Protein AF-A0A7S3K004-F1 (afdb_monomer)

Structure (mmCIF, N/CA/C/O backbone):
data_AF-A0A7S3K004-F1
#
_entry.id   AF-A0A7S3K004-F1
#
loop_
_atom_site.group_PDB
_atom_site.id
_atom_site.type_symbol
_atom_site.label_atom_id
_atom_site.label_alt_id
_atom_site.label_comp_id
_atom_site.label_asym_id
_atom_site.label_entity_id
_atom_site.label_seq_id
_atom_site.pdbx_PDB_ins_code
_atom_site.Cartn_x
_atom_site.Cartn_y
_atom_site.Cartn_z
_atom_site.occupancy
_atom_site.B_iso_or_equiv
_atom_site.auth_seq_id
_atom_site.auth_comp_id
_atom_site.auth_asym_id
_atom_site.auth_atom_id
_atom_site.pdbx_PDB_model_num
ATOM 1 N N . SER A 1 1 ? -16.897 0.726 14.594 1.00 61.03 1 SER A N 1
ATOM 2 C CA . SER A 1 1 ? -17.007 0.437 13.152 1.00 61.03 1 SER A CA 1
ATOM 3 C C . SER A 1 1 ? -17.503 -0.980 12.930 1.00 61.03 1 SER A C 1
ATOM 5 O O . SER A 1 1 ? -17.128 -1.843 13.716 1.00 61.03 1 SER A O 1
ATOM 7 N N . GLY A 1 2 ? -18.333 -1.208 11.903 1.00 83.69 2 GLY A N 1
ATOM 8 C CA . GLY A 1 2 ? -18.848 -2.532 11.513 1.00 83.69 2 GLY A CA 1
ATOM 9 C C . GLY A 1 2 ? -18.640 -2.899 10.036 1.00 83.69 2 GLY A C 1
ATOM 10 O O . GLY A 1 2 ? -18.896 -4.041 9.664 1.00 83.69 2 GLY A O 1
ATOM 11 N N . THR A 1 3 ? -18.162 -1.976 9.194 1.00 96.56 3 THR A N 1
ATOM 12 C CA . THR A 1 3 ? -17.940 -2.260 7.768 1.00 96.56 3 THR A CA 1
ATOM 13 C C . THR A 1 3 ? -16.646 -3.041 7.592 1.00 96.56 3 THR A C 1
ATOM 15 O O . THR A 1 3 ? -15.593 -2.645 8.091 1.00 96.56 3 THR A O 1
ATOM 18 N N . THR A 1 4 ? -16.729 -4.166 6.887 1.00 97.25 4 THR A N 1
ATOM 19 C CA . THR A 1 4 ? -15.571 -4.980 6.514 1.00 97.25 4 THR A CA 1
ATOM 20 C C . THR A 1 4 ? -15.640 -5.298 5.031 1.00 97.25 4 THR A C 1
ATOM 22 O O . THR A 1 4 ? -16.635 -5.859 4.571 1.00 97.25 4 THR A O 1
ATOM 25 N N . VAL A 1 5 ? -14.567 -4.982 4.316 1.00 98.31 5 VAL A N 1
ATOM 26 C CA . VAL A 1 5 ? -14.324 -5.382 2.930 1.00 98.31 5 VAL A CA 1
ATOM 27 C C . VAL A 1 5 ? -13.329 -6.538 2.962 1.00 98.31 5 VAL A C 1
ATOM 29 O O . VAL A 1 5 ? -12.297 -6.464 3.631 1.00 98.31 5 VAL A O 1
ATOM 32 N N . ARG A 1 6 ? -13.671 -7.663 2.327 1.00 98.25 6 ARG A N 1
ATOM 33 C CA . ARG A 1 6 ? -12.857 -8.880 2.398 1.00 98.25 6 ARG A CA 1
ATOM 34 C C . ARG A 1 6 ? -12.975 -9.751 1.162 1.00 98.25 6 ARG A C 1
ATOM 36 O O . ARG A 1 6 ? -14.068 -9.854 0.614 1.00 98.25 6 ARG A O 1
ATOM 43 N N . TYR A 1 7 ? -11.888 -10.448 0.825 1.00 98.56 7 TYR A N 1
ATOM 44 C CA . TYR A 1 7 ? -11.787 -11.292 -0.372 1.00 98.56 7 TYR A CA 1
ATOM 45 C C . TYR A 1 7 ? -12.061 -10.506 -1.658 1.00 98.56 7 TYR A C 1
ATOM 47 O O . TYR A 1 7 ? -12.801 -10.957 -2.529 1.00 98.56 7 TYR A O 1
ATOM 55 N N . CYS A 1 8 ? -11.490 -9.306 -1.732 1.00 98.69 8 CYS A N 1
ATOM 56 C CA . CYS A 1 8 ? -11.600 -8.421 -2.881 1.00 98.69 8 CYS A CA 1
ATOM 57 C C . CYS A 1 8 ? -10.234 -8.308 -3.558 1.00 98.69 8 CYS A C 1
ATOM 59 O O . CYS A 1 8 ? -9.221 -8.168 -2.871 1.00 98.69 8 CYS A O 1
ATOM 61 N N . GLU A 1 9 ? -10.238 -8.356 -4.886 1.00 98.75 9 GLU A N 1
ATOM 62 C CA . GLU A 1 9 ? -9.076 -8.095 -5.729 1.00 98.75 9 GLU A CA 1
ATOM 63 C C . GLU A 1 9 ? -9.365 -6.876 -6.599 1.00 98.75 9 GLU A C 1
ATOM 65 O O . GLU A 1 9 ? -10.456 -6.779 -7.169 1.00 98.75 9 GLU A O 1
ATOM 70 N N . VAL A 1 10 ? -8.391 -5.979 -6.709 1.00 98.75 10 VAL A N 1
ATOM 71 C CA . VAL A 1 10 ? -8.385 -4.916 -7.716 1.00 98.75 10 VAL A CA 1
ATOM 72 C C . VAL A 1 10 ? -7.176 -5.135 -8.608 1.00 98.75 10 VAL A C 1
ATOM 74 O O . VAL A 1 10 ? -6.070 -5.361 -8.120 1.00 98.75 10 VAL A O 1
ATOM 77 N N . ALA A 1 11 ? -7.390 -5.156 -9.920 1.00 98.44 11 ALA A N 1
ATOM 78 C CA . ALA A 1 11 ? -6.321 -5.437 -10.860 1.00 98.44 11 ALA A CA 1
ATOM 79 C C . ALA A 1 11 ? -6.494 -4.673 -12.170 1.00 98.44 11 ALA A C 1
ATOM 81 O O . ALA A 1 11 ? -7.615 -4.562 -12.671 1.00 98.44 11 ALA A O 1
ATOM 82 N N . PHE A 1 12 ? -5.376 -4.222 -12.744 1.00 97.12 12 PHE A N 1
ATOM 83 C CA . PHE A 1 12 ? -5.307 -3.588 -14.067 1.00 97.12 12 PHE A CA 1
ATOM 84 C C . PHE A 1 12 ? -6.232 -2.370 -14.255 1.00 97.12 12 PHE A C 1
ATOM 86 O O . PHE A 1 12 ? -6.687 -2.115 -15.375 1.00 97.12 12 PHE A O 1
ATOM 93 N N . ASN A 1 13 ? -6.558 -1.635 -13.187 1.00 96.50 13 ASN A N 1
ATOM 94 C CA . ASN A 1 13 ? -7.168 -0.315 -13.334 1.00 96.50 13 ASN A CA 1
ATOM 95 C C . ASN A 1 13 ? -6.081 0.746 -13.568 1.00 96.50 13 ASN A C 1
ATOM 97 O O . ASN A 1 13 ? -4.889 0.456 -13.548 1.00 96.50 13 ASN A O 1
ATOM 101 N N . LEU A 1 14 ? -6.523 1.966 -13.855 1.00 95.25 14 LEU A N 1
ATOM 102 C CA . LEU A 1 14 ? -5.650 3.090 -14.197 1.00 95.25 14 LEU A CA 1
ATOM 103 C C . LEU A 1 14 ? -5.159 3.874 -12.973 1.00 95.25 14 LEU A C 1
ATOM 105 O O . LEU A 1 14 ? -4.301 4.729 -13.113 1.00 95.25 14 LEU A O 1
ATOM 109 N N . ASP A 1 15 ? -5.752 3.602 -11.825 1.00 94.81 15 ASP A N 1
ATOM 110 C CA . ASP A 1 15 ? -5.744 4.445 -10.635 1.00 94.81 15 ASP A CA 1
ATOM 111 C C . ASP A 1 15 ? -5.464 3.543 -9.428 1.00 94.81 15 ASP A C 1
ATOM 113 O O . ASP A 1 15 ? -5.068 2.383 -9.606 1.00 94.81 15 ASP A O 1
ATOM 117 N N . ASP A 1 16 ? -5.768 4.009 -8.230 1.00 97.50 16 ASP A N 1
ATOM 118 C CA . ASP A 1 16 ? -5.530 3.258 -7.010 1.00 97.50 16 ASP A CA 1
ATOM 119 C C . ASP A 1 16 ? -6.299 1.939 -6.896 1.00 97.50 16 ASP A C 1
ATOM 121 O O . ASP A 1 16 ? -7.403 1.750 -7.422 1.00 97.50 16 ASP A O 1
ATOM 125 N N . GLY A 1 17 ? -5.719 0.991 -6.158 1.00 98.31 17 GLY A N 1
ATOM 126 C CA . GLY A 1 17 ? -6.353 -0.286 -5.843 1.00 98.31 17 GLY A CA 1
ATOM 127 C C . GLY A 1 17 ? -7.442 -0.151 -4.779 1.00 98.31 17 GLY A C 1
ATOM 128 O O . GLY A 1 17 ? -8.620 -0.415 -5.030 1.00 98.31 17 GLY A O 1
ATOM 129 N N . PHE A 1 18 ? -7.044 0.220 -3.562 1.00 98.62 18 PHE A N 1
ATOM 130 C CA . PHE A 1 18 ? -7.954 0.514 -2.452 1.00 98.62 18 PHE A CA 1
ATOM 131 C C . PHE A 1 18 ? -7.621 1.872 -1.849 1.00 98.62 18 PHE A C 1
ATOM 133 O O . PHE A 1 18 ? -6.607 1.994 -1.175 1.00 98.62 18 PHE A O 1
ATOM 140 N N . GLU A 1 19 ? -8.528 2.825 -2.011 1.00 97.62 19 GLU A N 1
ATOM 141 C CA . GLU A 1 19 ? -8.353 4.210 -1.583 1.00 97.62 19 GLU A CA 1
ATOM 142 C C . GLU A 1 19 ? -9.395 4.561 -0.507 1.00 97.62 19 GLU A C 1
ATOM 144 O O . GLU A 1 19 ? -10.607 4.341 -0.672 1.00 97.62 19 GLU A O 1
ATOM 149 N N . MET A 1 20 ? -8.937 5.052 0.647 1.00 97.88 20 MET A N 1
ATOM 150 C CA . MET A 1 20 ? -9.803 5.399 1.775 1.00 97.88 20 MET A CA 1
ATOM 151 C C . MET A 1 20 ? -9.586 6.833 2.248 1.00 97.88 20 MET A C 1
ATOM 153 O O . MET A 1 20 ? -8.654 7.115 2.994 1.00 97.88 20 MET A O 1
ATOM 157 N N . PHE A 1 21 ? -10.572 7.685 1.978 1.00 97.00 21 PHE A N 1
ATOM 158 C CA . PHE A 1 21 ? -10.672 9.022 2.561 1.00 97.00 21 PHE A CA 1
ATOM 159 C C . PHE A 1 21 ? -11.446 8.998 3.882 1.00 97.00 21 PHE A C 1
ATOM 161 O O . PHE A 1 21 ? -12.683 9.029 3.921 1.00 97.00 21 PHE A O 1
ATOM 168 N N . GLY A 1 22 ? -10.720 8.937 4.993 1.00 96.06 22 GLY A N 1
ATOM 169 C CA . GLY A 1 22 ? -11.300 8.933 6.327 1.00 96.06 22 GLY A CA 1
ATOM 170 C C . GLY A 1 22 ? -12.059 7.649 6.680 1.00 96.06 22 GLY A C 1
ATOM 171 O O . GLY A 1 22 ? -12.051 6.628 5.993 1.00 96.06 22 GLY A O 1
ATOM 172 N N . GLY A 1 23 ? -12.751 7.682 7.817 1.00 95.81 23 GLY A N 1
ATOM 173 C CA . GLY A 1 23 ? -13.599 6.574 8.255 1.00 95.81 23 GLY A CA 1
ATOM 174 C C . GLY A 1 23 ? -12.839 5.428 8.930 1.00 95.81 23 GLY A C 1
ATOM 175 O O . GLY A 1 23 ? -11.741 5.585 9.449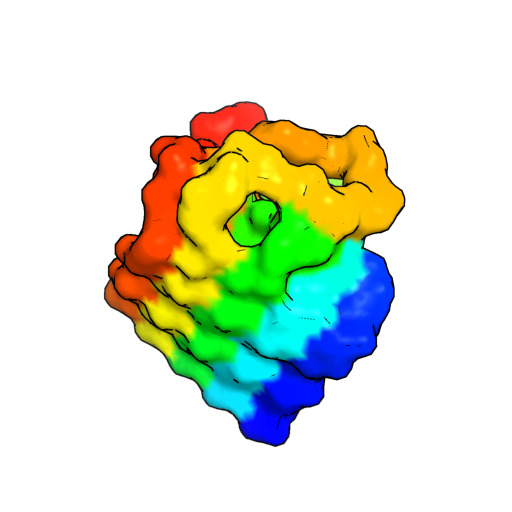 1.00 95.81 23 GLY A O 1
ATOM 176 N N . THR A 1 24 ? -13.498 4.273 9.047 1.00 97.00 24 THR A N 1
ATOM 177 C CA . THR A 1 24 ? -13.054 3.156 9.911 1.00 97.00 24 THR A CA 1
ATOM 178 C C . THR A 1 24 ? -13.323 1.785 9.281 1.00 97.00 24 THR A C 1
ATOM 180 O O . THR A 1 24 ? -13.519 0.796 9.996 1.00 97.00 24 THR A O 1
ATOM 183 N N . VAL A 1 25 ? -13.444 1.717 7.951 1.00 98.06 25 VAL A N 1
ATOM 184 C CA . VAL A 1 25 ? -13.634 0.437 7.253 1.00 98.06 25 VAL A CA 1
ATOM 185 C C . VAL A 1 25 ? -12.434 -0.472 7.520 1.00 98.06 25 VAL A C 1
ATOM 187 O O . VAL A 1 25 ? -11.314 0.004 7.626 1.00 98.06 25 VAL A O 1
ATOM 190 N N . ASN A 1 26 ? -12.669 -1.774 7.684 1.00 98.50 26 ASN A N 1
ATOM 191 C CA . ASN A 1 26 ? -11.581 -2.743 7.784 1.00 98.50 26 ASN A CA 1
ATOM 192 C C . ASN A 1 26 ? -11.447 -3.523 6.478 1.00 98.50 26 ASN A C 1
ATOM 194 O O . ASN A 1 26 ? -12.442 -4.040 5.967 1.00 98.50 26 ASN A O 1
ATOM 198 N N . LEU A 1 27 ? -10.217 -3.673 5.999 1.00 98.62 27 LEU A N 1
ATOM 199 C CA . LEU A 1 27 ? -9.848 -4.500 4.856 1.00 98.62 27 LEU A CA 1
ATOM 200 C C . LEU A 1 27 ? -9.208 -5.800 5.345 1.00 98.62 27 LEU A C 1
ATOM 202 O O . LEU A 1 27 ? -8.329 -5.790 6.214 1.00 98.62 27 LEU A O 1
ATOM 206 N N . LYS A 1 28 ? -9.647 -6.944 4.810 1.00 98.50 28 LYS A N 1
ATOM 207 C CA . LYS A 1 28 ? -9.071 -8.243 5.178 1.00 98.50 28 LYS A CA 1
ATOM 208 C C . LYS A 1 28 ? -9.021 -9.230 4.021 1.00 98.50 28 LYS A C 1
ATOM 210 O O . LYS A 1 28 ? -10.060 -9.508 3.438 1.00 98.50 28 LYS A O 1
ATOM 215 N N . TYR A 1 29 ? -7.872 -9.858 3.775 1.00 98.75 29 TYR A N 1
ATOM 216 C CA . TYR A 1 29 ? -7.687 -10.763 2.629 1.00 98.75 29 TYR A CA 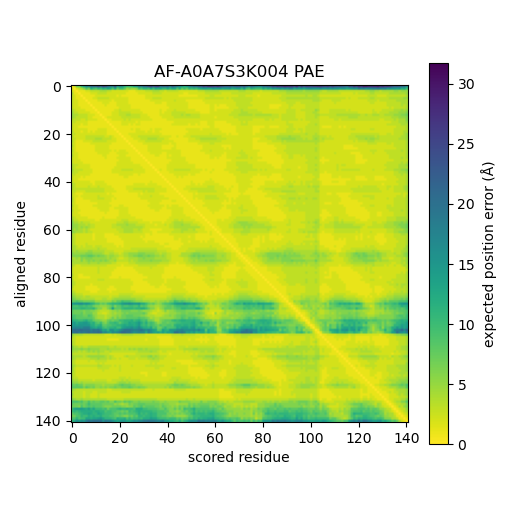1
ATOM 217 C C . TYR A 1 29 ? -7.963 -10.036 1.310 1.00 98.75 29 TYR A C 1
ATOM 219 O O . TYR A 1 29 ? -8.936 -10.346 0.622 1.00 98.75 29 TYR A O 1
ATOM 227 N N . ILE A 1 30 ? -7.148 -9.028 1.014 1.00 98.81 30 ILE A N 1
ATOM 228 C CA . ILE A 1 30 ? -7.243 -8.260 -0.231 1.00 98.81 30 ILE A CA 1
ATOM 229 C C . ILE A 1 30 ? -6.018 -8.506 -1.107 1.00 98.81 30 ILE A C 1
ATOM 231 O O . ILE A 1 30 ? -4.926 -8.758 -0.586 1.00 98.81 30 ILE A O 1
ATOM 235 N N . SER A 1 31 ? -6.205 -8.425 -2.420 1.00 98.88 31 SER A N 1
ATOM 236 C CA . SER A 1 31 ? -5.115 -8.424 -3.393 1.00 98.88 31 SER A CA 1
ATOM 237 C C . SER A 1 31 ? -5.200 -7.222 -4.324 1.00 98.88 31 SER A C 1
ATOM 239 O O . SER A 1 31 ? -6.288 -6.765 -4.669 1.00 98.88 31 SER A O 1
ATOM 241 N N . VAL A 1 32 ? -4.038 -6.706 -4.713 1.00 98.81 32 VAL A N 1
ATOM 242 C CA . VAL A 1 32 ? -3.922 -5.604 -5.668 1.00 98.81 32 VAL A CA 1
ATOM 243 C C . VAL A 1 32 ? -2.836 -5.934 -6.677 1.00 98.81 32 VAL A C 1
ATOM 245 O O . VAL A 1 32 ? -1.702 -6.212 -6.282 1.00 98.81 32 VAL A O 1
ATOM 248 N N . LEU A 1 33 ? -3.184 -5.970 -7.963 1.00 98.69 33 LEU A N 1
ATOM 249 C CA . LEU A 1 33 ? -2.294 -6.459 -9.017 1.00 98.69 33 LEU A CA 1
ATOM 250 C C . LEU A 1 33 ? -2.224 -5.473 -10.183 1.00 98.69 33 LEU A C 1
ATOM 252 O O . LEU A 1 33 ? -3.211 -5.274 -10.886 1.00 98.69 33 LEU A O 1
ATOM 256 N N . PHE A 1 34 ? -1.034 -4.944 -10.459 1.00 97.25 34 PHE A N 1
ATOM 257 C CA . PHE A 1 34 ? -0.761 -4.161 -11.671 1.00 97.25 34 PHE A CA 1
ATOM 258 C C . PHE A 1 34 ? -1.725 -2.980 -11.868 1.00 97.25 34 PHE A C 1
ATOM 260 O O . PHE A 1 34 ? -2.23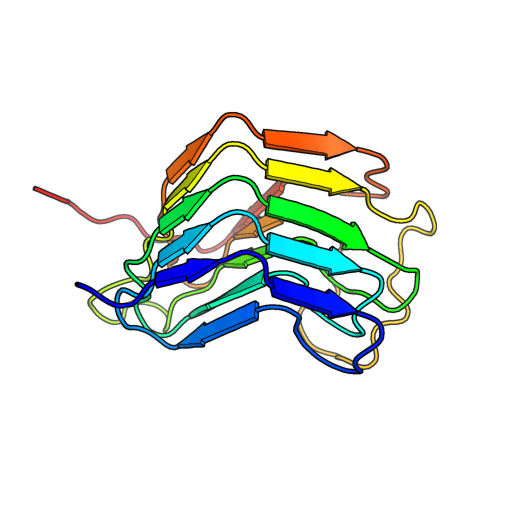0 -2.768 -12.970 1.00 97.25 34 PHE A O 1
ATOM 267 N N . VAL A 1 35 ? -2.027 -2.268 -10.784 1.00 97.12 35 VAL A N 1
ATOM 268 C CA . VAL A 1 35 ? -2.797 -1.021 -10.842 1.00 97.12 35 VAL A CA 1
ATOM 269 C C . VAL A 1 35 ? -1.928 0.114 -11.390 1.00 97.12 35 VAL A C 1
ATOM 271 O O . VAL A 1 35 ? -0.704 -0.030 -11.461 1.00 97.12 35 VAL A O 1
ATOM 274 N N . GLY A 1 36 ? -2.573 1.176 -11.866 1.00 94.81 36 GLY A N 1
ATOM 275 C CA . GLY A 1 36 ? -1.924 2.278 -12.581 1.00 94.81 36 GLY A CA 1
ATOM 276 C C . GLY A 1 36 ? -1.392 3.392 -11.687 1.00 94.81 36 GLY A C 1
ATOM 277 O O . GLY A 1 36 ? -0.733 4.287 -12.206 1.00 94.81 36 GLY A O 1
ATOM 278 N N . ASP A 1 37 ? -1.676 3.323 -10.387 1.00 94.81 37 ASP A N 1
ATOM 279 C CA . ASP A 1 37 ? -1.122 4.225 -9.385 1.00 94.81 37 ASP A CA 1
ATOM 280 C C . ASP A 1 37 ? -0.835 3.465 -8.079 1.00 94.81 37 ASP A C 1
ATOM 282 O O . ASP A 1 37 ? -0.110 2.458 -8.130 1.00 94.81 37 ASP A O 1
ATOM 286 N N . ASP A 1 38 ? -1.403 3.859 -6.940 1.00 96.62 38 ASP A N 1
ATOM 287 C CA . ASP A 1 38 ? -1.081 3.279 -5.644 1.00 96.62 38 ASP A CA 1
ATOM 288 C C . ASP A 1 38 ? -1.921 2.056 -5.320 1.00 96.62 38 ASP A C 1
ATOM 290 O O . ASP A 1 38 ? -3.143 1.994 -5.455 1.00 96.62 38 ASP A O 1
ATOM 294 N N . ALA A 1 39 ? -1.269 0.992 -4.856 1.00 97.81 39 ALA A N 1
ATOM 295 C CA . ALA A 1 39 ? -2.016 -0.224 -4.574 1.00 97.81 39 ALA A CA 1
ATOM 296 C C . ALA A 1 39 ? -2.987 -0.054 -3.393 1.00 97.81 39 ALA A C 1
ATOM 298 O O . ALA A 1 39 ? -4.097 -0.596 -3.419 1.00 97.81 39 ALA A O 1
ATOM 299 N N . ILE A 1 40 ? -2.578 0.670 -2.353 1.00 98.56 40 ILE A N 1
ATOM 300 C CA . ILE A 1 40 ? -3.425 1.008 -1.210 1.00 98.56 40 ILE A CA 1
ATOM 301 C C . ILE A 1 40 ? -3.101 2.439 -0.797 1.00 98.56 40 ILE A C 1
ATOM 303 O O . ILE A 1 40 ? -1.984 2.669 -0.338 1.00 98.56 40 ILE A O 1
ATOM 307 N N . ASP A 1 41 ? -4.090 3.321 -0.867 1.00 97.56 41 ASP A N 1
ATOM 308 C CA . ASP A 1 41 ? -3.996 4.701 -0.402 1.00 97.56 41 ASP A CA 1
ATOM 309 C C . ASP A 1 41 ? -4.936 4.962 0.786 1.00 97.56 41 ASP A C 1
ATOM 311 O O . ASP A 1 41 ? -6.061 4.447 0.879 1.00 97.56 41 ASP A O 1
ATOM 315 N N . THR A 1 42 ? -4.462 5.737 1.755 1.00 98.00 42 THR A N 1
ATOM 316 C CA . THR A 1 42 ? -5.282 6.240 2.851 1.00 98.00 42 THR A CA 1
ATOM 317 C C . THR A 1 42 ? -5.022 7.712 3.068 1.00 98.00 42 THR A C 1
ATOM 319 O O . THR A 1 42 ? -3.882 8.091 3.298 1.00 98.00 42 THR A O 1
ATOM 322 N N . ASP A 1 43 ? -6.087 8.492 3.207 1.00 96.62 43 ASP A N 1
ATOM 323 C CA . ASP A 1 43 ? -5.994 9.913 3.519 1.00 96.62 43 ASP A CA 1
ATOM 324 C C . ASP A 1 43 ? -7.188 10.365 4.393 1.00 96.62 43 ASP A C 1
ATOM 326 O O . ASP A 1 43 ? -7.987 9.558 4.887 1.00 96.62 43 ASP A O 1
ATOM 330 N N . GLU A 1 44 ? -7.308 11.667 4.654 1.00 96.50 44 GLU A N 1
ATOM 331 C CA . GLU A 1 44 ? -8.457 12.355 5.244 1.00 96.50 44 GLU A CA 1
ATOM 332 C C . GLU A 1 44 ? -8.897 11.770 6.599 1.00 96.50 44 GLU A C 1
ATOM 334 O O . GLU A 1 44 ? -10.077 11.765 6.969 1.00 96.50 44 GLU A O 1
ATOM 339 N N . GLY A 1 45 ? -7.929 11.288 7.384 1.00 96.12 45 GLY A N 1
ATOM 340 C CA . GLY A 1 45 ? -8.146 10.848 8.756 1.00 96.12 45 GLY A CA 1
ATOM 341 C C . GLY A 1 45 ? -8.594 9.396 8.887 1.00 96.12 45 GLY A C 1
ATOM 342 O O . GLY A 1 45 ? -9.319 9.070 9.833 1.00 96.12 45 GLY A O 1
ATOM 343 N N . TYR A 1 46 ? -8.201 8.509 7.971 1.00 97.62 46 TYR A N 1
ATOM 344 C CA . TYR A 1 46 ? -8.560 7.090 8.017 1.00 97.62 46 TYR A CA 1
ATOM 345 C C . TYR A 1 46 ? -8.080 6.401 9.308 1.00 97.62 46 TYR A C 1
ATOM 347 O O . TYR A 1 46 ? -6.929 6.516 9.705 1.00 97.62 46 TYR A O 1
ATOM 355 N N . GLN A 1 47 ? -8.967 5.665 9.982 1.00 96.50 47 GLN A N 1
ATOM 356 C CA . GLN A 1 47 ? -8.717 4.994 11.274 1.00 96.50 47 GLN A CA 1
ATOM 357 C C . GLN A 1 47 ? -8.939 3.473 11.202 1.00 96.50 47 GLN A C 1
ATOM 359 O O . GLN A 1 47 ? -9.257 2.826 12.208 1.00 96.50 47 GLN A O 1
ATOM 364 N N . GLY A 1 48 ? -8.930 2.907 9.997 1.00 97.31 48 GLY A N 1
ATOM 365 C CA . GLY A 1 48 ? -9.256 1.503 9.775 1.00 97.31 48 GLY A CA 1
ATOM 366 C C . GLY A 1 48 ? -8.066 0.556 9.908 1.00 97.31 48 GLY A C 1
ATOM 367 O O . GLY A 1 48 ? -6.918 0.948 10.124 1.00 97.31 48 GLY A O 1
ATOM 368 N N . LYS A 1 49 ? -8.365 -0.738 9.772 1.00 98.25 49 LYS A N 1
ATOM 369 C CA . LYS A 1 49 ? -7.378 -1.823 9.833 1.00 98.25 49 LYS A CA 1
ATOM 370 C C . LYS A 1 49 ? -7.288 -2.534 8.499 1.00 98.25 49 LYS A C 1
ATOM 372 O O . LYS A 1 49 ? -8.311 -2.823 7.883 1.00 98.25 49 LYS A O 1
ATOM 377 N N . ILE A 1 50 ? -6.076 -2.905 8.117 1.00 98.69 50 ILE A N 1
ATOM 378 C CA . ILE A 1 50 ? -5.774 -3.668 6.912 1.00 98.69 50 ILE A CA 1
ATOM 379 C C . ILE A 1 50 ? -4.978 -4.901 7.335 1.00 98.69 50 ILE A C 1
ATOM 381 O O . ILE A 1 50 ? -3.943 -4.793 7.992 1.00 98.69 50 ILE A O 1
ATOM 385 N N . GLN A 1 51 ? -5.469 -6.098 7.011 1.00 98.62 51 GLN A N 1
ATOM 386 C CA . GLN A 1 51 ? -4.775 -7.334 7.373 1.00 98.62 51 GLN A CA 1
ATOM 387 C C . GLN A 1 51 ? -4.822 -8.389 6.269 1.00 98.62 51 GLN A C 1
ATOM 389 O O . GLN A 1 51 ? -5.880 -8.637 5.696 1.00 98.62 51 GLN A O 1
ATOM 394 N N . PHE A 1 52 ? -3.705 -9.086 6.041 1.00 98.81 52 PHE A N 1
ATOM 395 C CA . PHE A 1 52 ? -3.581 -10.092 4.976 1.00 98.81 52 PHE A CA 1
ATOM 396 C C . PHE A 1 52 ? -3.741 -9.467 3.586 1.00 98.81 52 PHE A C 1
ATOM 398 O O . PHE A 1 52 ? -4.645 -9.834 2.838 1.00 98.81 52 PHE A O 1
ATOM 405 N N . ALA A 1 53 ? -2.880 -8.497 3.277 1.00 98.81 53 ALA A N 1
ATOM 406 C CA . ALA A 1 53 ? -2.816 -7.864 1.963 1.00 98.81 53 ALA A CA 1
ATOM 407 C C . ALA A 1 53 ? -1.707 -8.492 1.107 1.00 98.81 53 ALA A C 1
ATOM 409 O O . ALA A 1 53 ? -0.615 -8.784 1.605 1.00 98.81 53 ALA A O 1
ATOM 410 N N . TYR A 1 54 ? -1.985 -8.681 -0.178 1.00 98.94 54 TYR A N 1
ATOM 411 C CA . TYR A 1 54 ? -0.990 -9.044 -1.179 1.00 98.94 54 TYR A CA 1
ATOM 412 C C . TYR A 1 54 ? -0.981 -8.006 -2.293 1.00 98.94 54 TYR A C 1
ATOM 414 O O . TYR A 1 54 ? -2.020 -7.731 -2.883 1.00 98.94 54 TYR A O 1
ATOM 422 N N . VAL A 1 55 ? 0.185 -7.454 -2.594 1.00 98.88 55 VAL A N 1
ATOM 423 C CA . VAL A 1 55 ? 0.338 -6.412 -3.604 1.00 98.88 55 VAL A CA 1
ATOM 424 C C . VAL A 1 55 ? 1.443 -6.803 -4.577 1.00 98.88 55 VAL A C 1
ATOM 426 O O . VAL A 1 55 ? 2.553 -7.146 -4.160 1.00 98.88 55 VAL A O 1
ATOM 429 N N . MET A 1 56 ? 1.135 -6.734 -5.872 1.00 98.44 56 MET A N 1
ATOM 430 C CA . MET A 1 56 ? 2.109 -6.838 -6.955 1.00 98.44 56 MET A CA 1
ATOM 431 C C . MET A 1 56 ? 2.027 -5.594 -7.835 1.00 98.44 56 MET A C 1
ATOM 433 O O . MET A 1 56 ? 1.000 -5.337 -8.460 1.00 98.44 56 MET A O 1
ATOM 437 N N . ILE A 1 57 ? 3.125 -4.850 -7.890 1.00 96.06 57 ILE A N 1
ATOM 438 C CA . ILE A 1 57 ? 3.212 -3.557 -8.569 1.00 96.06 57 ILE A CA 1
ATOM 439 C C . ILE A 1 57 ? 3.837 -3.799 -9.943 1.00 96.06 57 ILE A C 1
ATOM 441 O O . ILE A 1 57 ? 4.869 -4.468 -10.060 1.00 96.06 57 ILE A O 1
ATOM 445 N N . GLY A 1 58 ? 3.162 -3.318 -10.986 1.00 94.38 58 GLY A N 1
ATOM 446 C CA . GLY A 1 58 ? 3.652 -3.365 -12.363 1.00 94.38 58 GLY A CA 1
ATOM 447 C C . GLY A 1 58 ? 4.520 -2.161 -12.696 1.00 94.38 58 GLY A C 1
ATOM 448 O O . GLY A 1 58 ? 4.630 -1.250 -11.891 1.00 94.38 58 GLY A O 1
ATOM 449 N N . ALA A 1 59 ? 5.083 -2.140 -13.905 1.00 91.75 59 ALA A N 1
ATOM 450 C CA . ALA A 1 59 ? 5.861 -0.999 -14.394 1.00 91.75 59 ALA A CA 1
ATOM 451 C C . ALA A 1 59 ? 5.082 0.323 -14.338 1.00 91.75 59 ALA A C 1
ATOM 453 O O . ALA A 1 59 ? 5.678 1.366 -14.136 1.00 91.75 59 ALA A O 1
ATOM 454 N N . THR A 1 60 ? 3.757 0.270 -14.483 1.00 92.12 60 THR A N 1
ATOM 455 C CA . THR A 1 60 ? 2.869 1.436 -14.486 1.00 92.12 60 THR A CA 1
ATOM 456 C C . THR A 1 60 ? 2.275 1.772 -13.119 1.00 92.12 60 THR A C 1
ATOM 458 O O . THR A 1 60 ? 1.392 2.608 -13.081 1.00 92.12 60 THR A O 1
ATOM 461 N N . GLY A 1 61 ? 2.646 1.088 -12.034 1.00 93.12 61 GLY A N 1
ATOM 462 C CA . GLY A 1 61 ? 2.152 1.413 -10.688 1.00 93.12 61 GLY A CA 1
ATOM 463 C C . GLY A 1 61 ? 3.159 2.282 -9.943 1.00 93.12 61 GLY A C 1
ATOM 464 O O . GLY A 1 61 ? 4.355 2.169 -10.213 1.00 93.12 61 GLY A O 1
ATOM 465 N N . ASN A 1 62 ? 2.690 3.123 -9.023 1.00 92.38 62 ASN A N 1
ATOM 466 C CA . ASN A 1 62 ? 3.548 4.060 -8.302 1.00 92.38 62 ASN A CA 1
ATOM 467 C C . ASN A 1 62 ? 4.047 3.440 -6.988 1.00 92.38 62 ASN A C 1
ATOM 469 O O . ASN A 1 62 ? 5.182 2.959 -6.921 1.00 92.38 62 ASN A O 1
ATOM 473 N N . HIS A 1 63 ? 3.181 3.311 -5.981 1.00 95.00 63 HIS A N 1
ATOM 474 C CA . HIS A 1 63 ? 3.538 2.748 -4.683 1.00 95.00 63 HIS A CA 1
ATOM 475 C C . HIS A 1 63 ? 2.766 1.461 -4.347 1.00 95.00 63 HIS A C 1
ATOM 477 O O . HIS A 1 63 ? 1.672 1.154 -4.822 1.00 95.00 63 HIS A O 1
ATOM 483 N N . GLY A 1 64 ? 3.351 0.654 -3.460 1.00 96.44 64 GLY A N 1
ATOM 484 C CA . GLY A 1 64 ? 2.651 -0.465 -2.826 1.00 96.44 64 GLY A CA 1
ATOM 485 C C . GLY A 1 64 ? 1.680 0.000 -1.749 1.00 96.44 64 GLY A C 1
ATOM 486 O O . GLY A 1 64 ? 0.630 -0.613 -1.563 1.00 96.44 64 GLY A O 1
ATOM 487 N N . VAL A 1 65 ? 2.044 1.070 -1.045 1.00 97.25 65 VAL A N 1
ATOM 488 C CA . VAL A 1 65 ? 1.105 1.906 -0.305 1.00 97.25 65 VAL A CA 1
ATOM 489 C C . VAL A 1 65 ? 1.515 3.362 -0.441 1.00 97.25 65 VAL A C 1
ATOM 491 O O . VAL A 1 65 ? 2.714 3.644 -0.367 1.00 97.25 65 VAL A O 1
ATOM 494 N N . GLU A 1 66 ? 0.527 4.236 -0.513 1.00 96.19 66 GLU A N 1
ATOM 495 C CA . GLU A 1 66 ? 0.627 5.632 -0.113 1.00 96.19 66 GLU A CA 1
ATOM 496 C C . GLU A 1 66 ? -0.220 5.810 1.151 1.00 96.19 66 GLU A C 1
ATOM 498 O O . GLU A 1 66 ? -1.261 5.186 1.335 1.00 96.19 66 GLU A O 1
ATOM 503 N N . MET A 1 67 ? 0.319 6.488 2.153 1.00 96.31 67 MET A N 1
ATOM 504 C CA . MET A 1 67 ? -0.349 6.630 3.439 1.00 96.31 67 MET A CA 1
ATOM 505 C C . MET A 1 67 ? -0.173 8.070 3.853 1.00 96.31 67 MET A C 1
ATOM 507 O O . MET A 1 67 ? 0.872 8.465 4.380 1.00 96.31 67 MET A O 1
ATOM 511 N N . ASP A 1 68 ? -1.242 8.811 3.645 1.00 95.75 68 ASP A N 1
ATOM 512 C CA . ASP A 1 68 ? -1.315 10.244 3.799 1.00 95.75 68 ASP A CA 1
ATOM 513 C C . ASP A 1 68 ? -2.277 10.598 4.921 1.00 95.75 68 ASP A C 1
ATOM 515 O O . ASP A 1 68 ? -2.945 9.767 5.546 1.00 95.75 68 ASP A O 1
ATOM 519 N N . SER A 1 69 ? -2.281 11.871 5.257 1.00 95.56 69 SER A N 1
ATOM 520 C CA . SER A 1 69 ? -3.291 12.495 6.086 1.00 95.56 69 SER A CA 1
ATOM 521 C C . SER A 1 69 ? -3.526 13.879 5.504 1.00 95.56 69 SER A C 1
ATOM 523 O O . SER A 1 69 ? -2.686 14.416 4.791 1.00 95.56 69 SER A O 1
ATOM 525 N N . LYS A 1 70 ? -4.637 14.519 5.876 1.00 94.31 70 LYS A N 1
ATOM 526 C CA . LYS A 1 70 ? -4.937 15.889 5.448 1.00 94.31 70 LYS A CA 1
ATOM 527 C C . LYS A 1 70 ? -4.062 16.908 6.197 1.00 94.31 70 LYS A C 1
ATOM 529 O O . LYS A 1 70 ? -4.560 17.730 6.978 1.00 94.31 70 LYS A O 1
ATOM 534 N N . GLY A 1 71 ? -2.745 16.805 6.037 1.00 90.62 71 GLY A N 1
ATOM 535 C CA . GLY A 1 71 ? -1.725 17.503 6.806 1.00 90.62 71 GLY A CA 1
ATOM 536 C C . GLY A 1 71 ? -1.928 17.349 8.316 1.00 90.62 71 GLY A C 1
ATOM 537 O O . GLY A 1 71 ? -2.031 16.250 8.864 1.00 90.62 71 GLY A O 1
ATOM 538 N N . ASP A 1 72 ? -2.025 18.487 9.007 1.00 88.44 72 ASP A N 1
ATOM 539 C CA . ASP A 1 72 ? -2.213 18.563 10.462 1.00 88.44 72 ASP A CA 1
ATOM 540 C C . ASP A 1 72 ? -3.678 18.467 10.926 1.00 88.44 72 ASP A C 1
ATOM 542 O O . ASP A 1 72 ? -3.978 18.702 12.103 1.00 88.44 72 ASP A O 1
ATOM 546 N N . ALA A 1 73 ? -4.607 18.133 10.025 1.00 91.38 73 ALA A N 1
ATOM 547 C CA . ALA A 1 73 ? -6.005 17.950 10.389 1.00 91.38 73 ALA A CA 1
ATOM 548 C C . ALA A 1 73 ? -6.190 16.800 11.392 1.00 91.38 73 ALA A C 1
ATOM 550 O O . ALA A 1 73 ? -5.457 15.815 11.413 1.00 91.38 73 ALA A O 1
ATOM 551 N N . SER A 1 74 ? -7.203 16.945 12.250 1.00 90.50 74 SER A N 1
ATOM 552 C CA . SER A 1 74 ? -7.594 15.927 13.226 1.00 90.50 74 SER A CA 1
ATOM 553 C C . SER A 1 74 ? -8.949 15.307 12.850 1.00 90.50 74 SER A C 1
ATOM 555 O O . SER A 1 74 ? -9.884 16.061 12.570 1.00 90.50 74 SER A O 1
ATOM 557 N N . PRO A 1 75 ? -9.107 13.972 12.922 1.00 91.19 75 PRO A N 1
ATOM 558 C CA . PRO A 1 75 ? -8.060 13.006 13.254 1.00 91.19 75 PRO A CA 1
ATOM 559 C C . PRO A 1 75 ? -7.027 12.879 12.122 1.00 91.19 75 PRO A C 1
ATOM 561 O O . PRO A 1 75 ? -7.401 12.946 10.955 1.00 91.19 75 PRO A O 1
ATOM 564 N N . ARG A 1 76 ? -5.752 12.665 12.472 1.00 94.19 76 ARG A N 1
ATOM 565 C CA . ARG A 1 76 ? -4.730 12.261 11.495 1.00 94.19 76 ARG A CA 1
ATOM 566 C C . ARG A 1 76 ? -4.998 10.837 11.047 1.00 94.19 76 ARG A C 1
ATOM 568 O O . ARG A 1 76 ? -5.445 10.031 11.870 1.00 94.19 76 ARG A O 1
ATOM 575 N N . SER A 1 77 ? -4.712 10.503 9.793 1.00 96.50 77 SER A N 1
ATOM 576 C CA . SER A 1 77 ? -4.783 9.107 9.355 1.00 96.50 77 SER A CA 1
ATOM 577 C C . SER A 1 77 ? -3.868 8.234 10.215 1.00 96.50 77 SER A C 1
ATOM 579 O O . SER A 1 77 ? -2.732 8.587 10.526 1.00 96.50 77 SER A O 1
ATOM 581 N N . PHE A 1 78 ? -4.402 7.099 10.646 1.00 96.06 78 PHE A N 1
ATOM 582 C CA . PHE A 1 78 ? -3.723 6.110 11.469 1.00 96.06 78 PHE A CA 1
ATOM 583 C C . PHE A 1 78 ? -4.101 4.702 10.988 1.00 96.06 78 PHE A C 1
ATOM 585 O O . PHE A 1 78 ? -4.827 3.970 11.673 1.00 96.06 78 PHE A O 1
ATOM 592 N N . PRO A 1 79 ? -3.662 4.321 9.779 1.00 96.88 79 PRO A N 1
ATOM 593 C CA . PRO A 1 79 ? -3.886 2.984 9.255 1.00 96.88 79 PRO A CA 1
ATOM 594 C C . PRO A 1 79 ? -3.151 1.946 10.110 1.00 96.88 79 PRO A C 1
ATOM 596 O O . PRO A 1 79 ? -2.005 2.133 10.516 1.00 96.88 79 PRO A O 1
ATOM 599 N N . GLN A 1 80 ? -3.806 0.818 10.381 1.00 97.56 80 GLN A N 1
ATOM 600 C CA . GLN A 1 80 ? -3.174 -0.330 11.039 1.00 97.56 80 GLN A CA 1
ATOM 601 C C . GLN A 1 80 ? -2.992 -1.459 10.024 1.00 97.56 80 GLN A C 1
ATOM 603 O O . GLN A 1 80 ? -3.928 -2.228 9.786 1.00 97.56 80 GLN A O 1
ATOM 608 N N . LEU A 1 81 ? -1.803 -1.561 9.430 1.00 98.50 81 LEU A N 1
ATOM 609 C CA . LEU A 1 81 ? -1.461 -2.536 8.396 1.00 98.50 81 LEU A CA 1
ATOM 610 C C . LEU A 1 81 ? -0.622 -3.685 8.968 1.00 98.50 81 LEU A C 1
ATOM 612 O O . LEU A 1 81 ? 0.517 -3.509 9.403 1.00 98.50 81 LEU A O 1
ATOM 616 N N . TYR A 1 82 ? -1.168 -4.901 8.906 1.00 98.69 82 TYR A N 1
ATOM 617 C CA . TYR A 1 82 ? -0.497 -6.091 9.422 1.00 98.69 82 TYR A CA 1
ATOM 618 C C . TYR A 1 82 ? -0.532 -7.285 8.475 1.00 98.69 82 TYR A C 1
ATOM 620 O O . TYR A 1 82 ? -1.558 -7.585 7.870 1.00 98.69 82 TYR A O 1
ATOM 628 N N . SER A 1 83 ? 0.539 -8.084 8.469 1.00 98.75 83 SER A N 1
ATOM 629 C CA . SER A 1 83 ? 0.607 -9.328 7.679 1.00 98.75 83 SER A CA 1
ATOM 630 C C . SER A 1 83 ? 0.384 -9.057 6.191 1.00 98.75 83 SER A C 1
ATOM 632 O O . SER A 1 83 ? -0.616 -9.491 5.627 1.00 98.75 83 SER A O 1
ATOM 634 N N . ALA A 1 84 ? 1.291 -8.302 5.578 1.00 98.75 84 ALA A N 1
ATOM 635 C CA . ALA A 1 84 ? 1.198 -7.904 4.177 1.00 98.75 84 ALA A CA 1
ATOM 636 C C . ALA A 1 84 ? 2.449 -8.306 3.390 1.00 98.75 84 ALA A C 1
ATOM 638 O O . ALA A 1 84 ? 3.536 -8.445 3.952 1.00 98.75 84 ALA A O 1
ATOM 639 N N . THR A 1 85 ? 2.297 -8.531 2.089 1.00 98.88 85 THR A N 1
ATOM 640 C CA . THR A 1 85 ? 3.412 -8.801 1.174 1.00 98.88 85 THR A CA 1
ATOM 641 C C . THR A 1 85 ? 3.318 -7.881 -0.028 1.00 98.88 85 THR A C 1
ATOM 643 O O . THR A 1 85 ? 2.296 -7.873 -0.707 1.00 98.88 85 THR A O 1
ATOM 646 N N . PHE A 1 86 ? 4.402 -7.160 -0.290 1.00 98.62 86 PHE A N 1
ATOM 647 C CA . PHE A 1 86 ? 4.556 -6.238 -1.406 1.00 98.62 86 PHE A CA 1
ATOM 648 C C . PHE A 1 86 ? 5.678 -6.735 -2.314 1.00 98.62 86 PHE A C 1
ATOM 650 O O . PHE A 1 86 ? 6.801 -6.963 -1.855 1.00 98.62 86 PHE A O 1
ATOM 657 N N . VAL A 1 87 ? 5.363 -6.916 -3.593 1.00 98.06 87 VAL A N 1
ATOM 658 C CA . VAL A 1 87 ? 6.312 -7.272 -4.650 1.00 98.06 87 VAL A CA 1
ATOM 659 C C . VAL A 1 87 ? 6.341 -6.126 -5.653 1.00 98.06 87 VAL A C 1
ATOM 661 O O . VAL A 1 87 ? 5.354 -5.904 -6.350 1.00 98.06 87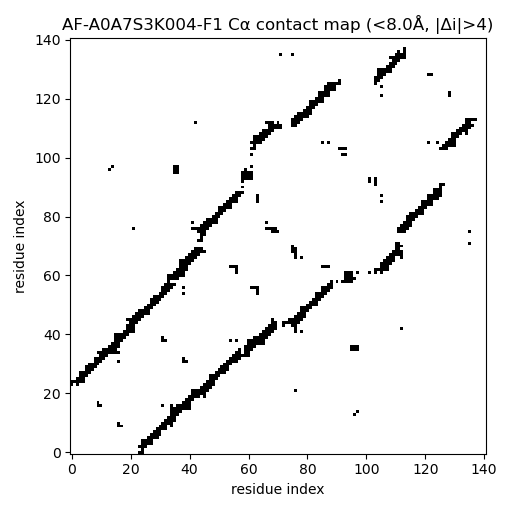 VAL A O 1
A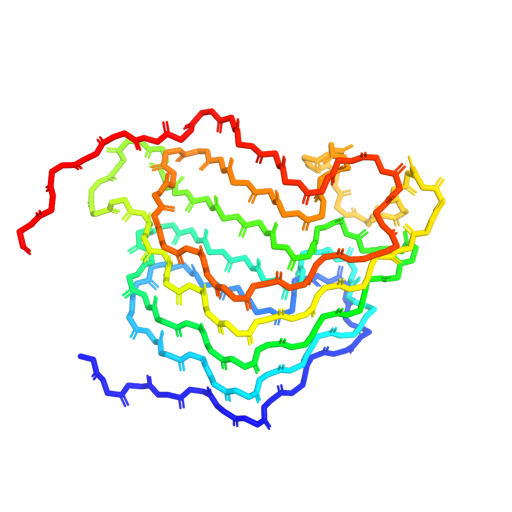TOM 664 N N . HIS A 1 88 ? 7.457 -5.406 -5.721 1.00 95.44 88 HIS A N 1
ATOM 665 C CA . HIS A 1 88 ? 7.626 -4.292 -6.655 1.00 95.44 88 HIS A CA 1
ATOM 666 C C . HIS A 1 88 ? 8.209 -4.751 -8.008 1.00 95.44 88 HIS A C 1
ATOM 668 O O . HIS A 1 88 ? 8.684 -5.885 -8.150 1.00 95.44 88 HIS A O 1
ATOM 674 N N . HIS A 1 89 ? 8.184 -3.879 -9.016 1.00 92.44 89 HIS A N 1
ATOM 675 C CA . HIS A 1 89 ? 8.972 -4.035 -10.244 1.00 92.44 89 HIS A CA 1
ATOM 676 C C . HIS A 1 89 ? 10.384 -3.440 -10.069 1.00 92.44 89 HIS A C 1
ATOM 678 O O . HIS A 1 89 ? 10.593 -2.551 -9.247 1.00 92.44 89 HIS A O 1
ATOM 684 N N . LEU A 1 90 ? 11.359 -3.932 -10.844 1.00 91.19 90 LEU A N 1
ATOM 685 C CA . LEU A 1 90 ? 12.787 -3.591 -10.698 1.00 91.19 90 LEU A CA 1
ATOM 686 C C . LEU A 1 90 ? 13.276 -2.469 -11.633 1.00 91.19 90 LEU A C 1
ATOM 688 O O . LEU A 1 90 ? 14.480 -2.241 -11.718 1.00 91.19 90 LEU A O 1
ATOM 692 N N . GLU A 1 91 ? 12.382 -1.802 -12.362 1.00 86.81 91 GLU A N 1
ATOM 693 C CA . GLU A 1 91 ? 12.781 -0.828 -13.394 1.00 86.81 91 GLU A CA 1
ATOM 694 C C . GLU A 1 91 ? 13.287 0.495 -12.796 1.00 86.81 91 GLU A C 1
ATOM 696 O O . GLU A 1 91 ? 14.081 1.180 -13.432 1.00 86.81 91 GLU A O 1
ATOM 701 N N . GLY A 1 92 ? 12.922 0.800 -11.544 1.00 77.12 92 GLY A N 1
ATOM 702 C CA . GLY A 1 92 ? 13.456 1.935 -10.776 1.00 77.12 92 GLY A CA 1
ATOM 703 C C . GLY A 1 92 ? 13.055 3.317 -11.266 1.00 77.12 92 GLY A C 1
ATOM 704 O O . GLY A 1 92 ? 13.673 4.299 -10.854 1.00 77.12 92 GLY A O 1
ATOM 705 N N . SER A 1 93 ? 12.049 3.358 -12.132 1.00 82.94 93 SER A N 1
ATOM 706 C CA . SER A 1 93 ? 11.204 4.511 -12.401 1.00 82.94 93 SER A CA 1
ATOM 707 C C . SER A 1 93 ? 9.809 3.989 -12.759 1.00 82.94 93 SER A C 1
ATOM 709 O O . SER A 1 93 ? 9.732 3.157 -13.673 1.00 82.94 93 SER A O 1
ATOM 711 N N . PRO A 1 94 ? 8.733 4.418 -12.085 1.00 84.38 94 PRO A N 1
ATOM 712 C CA . PRO A 1 94 ? 7.379 4.053 -12.458 1.00 84.38 94 PRO A CA 1
ATOM 713 C C . PRO A 1 94 ? 6.994 4.732 -13.778 1.00 84.38 94 PRO A C 1
ATOM 715 O O . PRO A 1 94 ? 7.309 5.892 -14.035 1.00 84.38 94 PRO A O 1
ATOM 718 N N . GLU A 1 95 ? 6.287 3.996 -14.626 1.00 88.81 95 GLU A N 1
ATOM 719 C CA . GLU A 1 95 ? 5.551 4.495 -15.790 1.00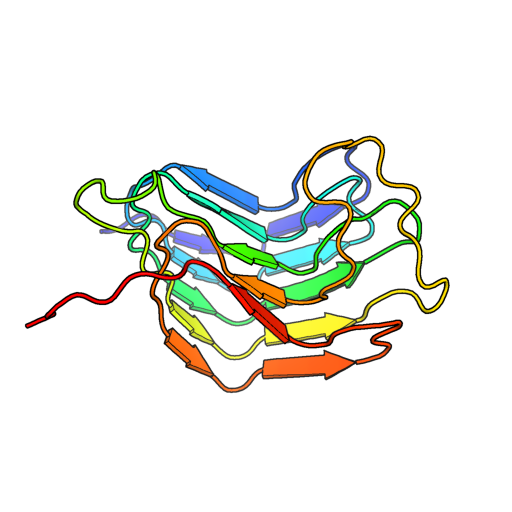 88.81 95 GLU A CA 1
ATOM 720 C C . GLU A 1 95 ? 4.095 4.822 -15.400 1.00 88.81 95 GLU A C 1
ATOM 722 O O . GLU A 1 95 ? 3.179 4.647 -16.209 1.00 88.81 95 GLU A O 1
ATOM 727 N N . SER A 1 96 ? 3.873 5.224 -14.139 1.00 87.00 96 SER A N 1
ATOM 728 C CA . SER A 1 96 ? 2.555 5.629 -13.644 1.00 87.00 96 SER A CA 1
ATOM 729 C C . SER A 1 96 ? 2.014 6.781 -14.485 1.00 87.00 96 SER A C 1
ATOM 731 O O . SER A 1 96 ? 2.751 7.654 -14.954 1.00 87.00 96 SER A O 1
ATOM 733 N N . VAL A 1 97 ? 0.704 6.746 -14.732 1.00 86.25 97 VAL A N 1
ATOM 734 C CA . VAL A 1 97 ? 0.012 7.872 -15.370 1.00 86.25 97 VAL A CA 1
ATOM 735 C C . VAL A 1 97 ? -0.234 9.005 -14.386 1.00 86.25 97 VAL A C 1
ATOM 737 O O . VAL A 1 97 ? -0.474 10.135 -14.826 1.00 86.25 97 VAL A O 1
ATOM 740 N N . SER A 1 98 ? -0.176 8.708 -13.086 1.00 84.94 98 SER A N 1
ATOM 741 C CA . SER A 1 98 ? -0.108 9.744 -12.081 1.00 84.94 98 SER A CA 1
ATOM 742 C C . SER A 1 98 ? 1.208 10.495 -12.204 1.00 84.94 98 SER A C 1
ATOM 744 O O . SER A 1 98 ? 2.222 9.973 -12.663 1.00 84.94 98 SER A O 1
ATOM 746 N N . SER A 1 99 ? 1.155 11.778 -11.874 1.00 80.00 99 SER A N 1
ATOM 747 C CA . SER A 1 99 ? 2.286 12.699 -12.007 1.00 80.00 99 SER A CA 1
ATOM 748 C C . SER A 1 99 ? 2.654 13.372 -10.693 1.00 80.00 99 SER A C 1
ATOM 750 O O . SER A 1 99 ? 3.621 14.139 -10.656 1.00 80.00 99 SER A O 1
ATOM 752 N N . ASP A 1 100 ? 1.891 13.109 -9.634 1.00 74.50 100 ASP A N 1
ATOM 753 C CA . ASP A 1 100 ? 2.303 13.424 -8.279 1.00 74.50 100 ASP A CA 1
ATOM 754 C C . ASP A 1 100 ? 3.198 12.308 -7.721 1.00 74.50 100 ASP A C 1
ATOM 756 O O . ASP A 1 100 ? 3.417 11.275 -8.353 1.00 74.50 100 ASP A O 1
ATOM 760 N N . ASP A 1 101 ? 3.886 12.660 -6.635 1.00 75.69 101 ASP A N 1
ATOM 761 C CA . ASP A 1 101 ? 4.825 11.842 -5.859 1.00 75.69 101 ASP A CA 1
ATOM 762 C C . ASP A 1 101 ? 5.558 10.720 -6.627 1.00 75.69 101 ASP A C 1
ATOM 764 O O . ASP A 1 101 ? 5.489 9.551 -6.281 1.00 75.69 101 ASP A O 1
ATOM 768 N N . GLN A 1 102 ? 6.327 11.080 -7.662 1.00 72.44 102 GLN A N 1
ATOM 769 C CA . GLN A 1 102 ? 7.149 10.145 -8.460 1.00 72.44 102 GLN A CA 1
ATOM 770 C C . GLN A 1 102 ? 8.414 9.663 -7.713 1.00 72.44 102 GLN A C 1
ATOM 772 O O . GLN A 1 102 ? 9.478 9.482 -8.311 1.00 72.44 102 GLN A O 1
ATOM 777 N N . PHE A 1 103 ? 8.363 9.581 -6.383 1.00 71.31 103 PHE A N 1
ATOM 778 C CA . PHE A 1 103 ? 9.491 9.187 -5.546 1.00 71.31 103 PHE A CA 1
ATOM 779 C C . PHE A 1 103 ? 9.374 7.707 -5.175 1.00 71.31 103 PHE A C 1
ATOM 781 O O . PHE A 1 103 ? 8.675 7.359 -4.234 1.00 71.31 103 PHE A O 1
ATOM 788 N N . ASP A 1 104 ? 10.150 6.850 -5.844 1.00 73.81 104 ASP A N 1
ATOM 789 C CA . ASP A 1 104 ? 10.091 5.383 -5.757 1.00 73.81 104 ASP A CA 1
ATOM 790 C C . ASP A 1 104 ? 10.360 4.776 -4.364 1.00 73.81 104 ASP A C 1
ATOM 792 O O . ASP A 1 104 ? 11.420 4.190 -4.082 1.00 73.81 104 ASP A O 1
ATOM 796 N N . ALA A 1 105 ? 9.370 4.861 -3.488 1.00 92.50 105 ALA A N 1
ATOM 797 C CA . ALA A 1 105 ? 9.291 4.085 -2.271 1.00 92.50 105 ALA A CA 1
ATOM 798 C C . ALA A 1 105 ? 8.188 3.042 -2.401 1.00 92.50 105 ALA A C 1
ATOM 800 O O . ALA A 1 105 ? 7.037 3.375 -2.622 1.00 92.50 105 ALA A O 1
ATOM 801 N N . THR A 1 106 ? 8.494 1.764 -2.175 1.00 95.75 106 THR A N 1
ATOM 802 C CA . THR A 1 106 ? 7.431 0.750 -2.195 1.00 95.75 106 THR A CA 1
ATOM 803 C C . THR A 1 106 ? 6.372 1.025 -1.128 1.00 95.75 106 THR A C 1
ATOM 805 O O . THR A 1 106 ? 5.194 0.818 -1.389 1.00 95.75 106 THR A O 1
ATOM 808 N N . LEU A 1 107 ? 6.776 1.475 0.064 1.00 97.06 107 LEU A N 1
ATOM 809 C CA . LEU A 1 107 ? 5.857 1.962 1.089 1.00 97.06 107 LEU A CA 1
ATOM 810 C C . LEU A 1 107 ? 6.120 3.445 1.353 1.00 97.06 107 LEU A C 1
ATOM 812 O O . LEU A 1 107 ? 7.147 3.798 1.948 1.00 97.06 107 LEU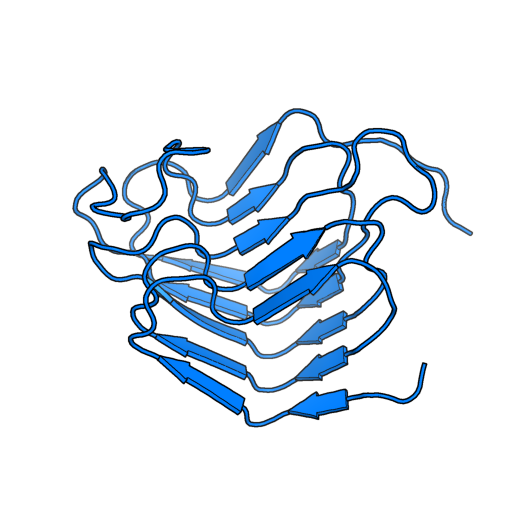 A O 1
ATOM 816 N N . ARG A 1 108 ? 5.192 4.292 0.918 1.00 95.25 108 ARG A N 1
ATOM 817 C CA . ARG A 1 108 ? 5.255 5.743 1.028 1.00 95.25 108 ARG A CA 1
ATOM 818 C C . ARG A 1 108 ? 4.378 6.206 2.191 1.00 95.25 108 ARG A C 1
ATOM 820 O O . ARG A 1 108 ? 3.187 5.938 2.213 1.00 95.25 108 ARG A O 1
ATOM 827 N N . LEU A 1 109 ? 4.984 6.832 3.204 1.00 95.31 109 LEU A N 1
ATOM 828 C CA . LEU A 1 109 ? 4.282 7.372 4.377 1.00 95.31 109 LEU A CA 1
ATOM 829 C C . LEU A 1 109 ? 4.558 8.879 4.473 1.00 95.31 109 LEU A C 1
ATOM 831 O O . LEU A 1 109 ? 5.727 9.265 4.641 1.00 95.31 109 LEU A O 1
ATOM 835 N N . ARG A 1 110 ? 3.523 9.721 4.360 1.00 93.69 110 ARG A N 1
ATOM 836 C CA . ARG A 1 110 ? 3.688 11.181 4.280 1.00 93.69 110 ARG A CA 1
ATOM 837 C C . ARG A 1 110 ? 2.519 11.989 4.860 1.00 93.69 110 ARG A C 1
ATOM 839 O O . ARG A 1 110 ? 1.683 11.475 5.600 1.00 93.69 110 ARG A O 1
ATOM 846 N N . GLU A 1 111 ? 2.599 13.307 4.687 1.00 92.88 111 GLU A N 1
ATOM 847 C CA . GLU A 1 111 ? 1.543 14.294 4.970 1.00 92.88 111 GLU A CA 1
ATOM 848 C C . GLU A 1 111 ? 0.875 14.216 6.350 1.00 92.88 111 GLU A C 1
ATOM 850 O O . GLU A 1 111 ? -0.321 14.420 6.532 1.00 92.88 111 GLU A O 1
ATOM 855 N N . GLY A 1 112 ? 1.664 13.975 7.391 1.00 93.56 112 GLY A N 1
ATOM 856 C CA . GLY A 1 112 ? 1.142 13.941 8.746 1.00 93.56 112 GLY A CA 1
ATOM 857 C C . GLY A 1 112 ? 0.501 12.610 9.135 1.00 93.56 112 GLY A C 1
ATOM 858 O O . GLY A 1 112 ? -0.037 12.543 10.243 1.00 93.56 112 GLY A O 1
ATOM 859 N N . THR A 1 113 ? 0.578 11.571 8.294 1.00 94.94 113 THR A N 1
ATOM 860 C CA . THR A 1 113 ? 0.110 10.226 8.644 1.00 94.94 113 THR A CA 1
ATOM 861 C C . THR A 1 113 ? 0.847 9.685 9.871 1.00 94.94 113 THR A C 1
ATOM 863 O O . THR A 1 113 ? 2.010 10.017 10.138 1.00 94.94 113 THR A O 1
ATOM 866 N N . GLY A 1 114 ? 0.150 8.847 10.629 1.00 92.94 114 GLY A N 1
ATOM 867 C CA . GLY A 1 114 ? 0.722 7.982 11.651 1.00 92.94 114 GLY A CA 1
ATOM 868 C C . GLY A 1 114 ? 0.604 6.518 11.231 1.00 92.94 114 GLY A C 1
ATOM 869 O O . GLY A 1 114 ? 0.858 6.152 10.090 1.00 92.94 114 GLY A O 1
ATOM 870 N N . GLY A 1 115 ? 0.191 5.666 12.164 1.00 93.19 115 GLY A N 1
ATOM 871 C CA . GLY A 1 115 ? -0.183 4.286 11.872 1.00 93.19 115 GLY A CA 1
ATOM 872 C C . GLY A 1 115 ? 0.696 3.237 12.538 1.00 93.19 115 GLY A C 1
ATOM 873 O O . GLY A 1 115 ? 1.696 3.518 13.202 1.00 93.19 115 GLY A O 1
ATOM 874 N N . GLU A 1 116 ? 0.276 1.991 12.367 1.00 95.50 116 GLU A N 1
ATOM 875 C CA . GLU A 1 116 ? 0.968 0.808 12.861 1.00 95.50 116 GLU A CA 1
ATOM 876 C C . GLU A 1 116 ? 1.222 -0.152 11.703 1.00 95.50 116 GLU A C 1
ATOM 878 O O . GLU A 1 116 ? 0.291 -0.567 11.015 1.00 95.50 116 GLU A O 1
ATOM 883 N N . PHE A 1 117 ? 2.483 -0.544 11.522 1.00 96.50 117 PHE A N 1
ATOM 884 C CA . PHE A 1 117 ? 2.924 -1.368 10.399 1.00 96.50 117 PHE A CA 1
ATOM 885 C C . PHE A 1 117 ? 3.730 -2.554 10.930 1.00 96.50 117 PHE A C 1
ATOM 887 O O . PHE A 1 117 ? 4.768 -2.372 11.568 1.00 96.50 117 PHE A O 1
ATOM 894 N N . GLY A 1 118 ? 3.260 -3.786 10.711 1.00 97.81 118 GLY A N 1
ATOM 895 C CA . GLY A 1 118 ? 3.908 -4.960 11.301 1.00 97.81 118 GLY A CA 1
ATOM 896 C C . GLY A 1 118 ? 3.708 -6.265 10.541 1.00 97.81 118 GLY A C 1
ATOM 897 O O . GLY A 1 118 ? 2.667 -6.510 9.939 1.00 97.81 118 GLY A O 1
ATOM 898 N N . ASN A 1 119 ? 4.702 -7.155 10.614 1.00 98.44 119 ASN A N 1
ATOM 899 C CA . ASN A 1 119 ? 4.720 -8.414 9.857 1.00 98.44 119 ASN A CA 1
ATOM 900 C C . ASN A 1 119 ? 4.548 -8.169 8.345 1.00 98.44 119 ASN A C 1
ATOM 902 O O . ASN A 1 119 ? 3.591 -8.639 7.733 1.00 98.44 119 ASN A O 1
ATOM 906 N N . ILE A 1 120 ? 5.437 -7.365 7.764 1.00 98.62 120 ILE A N 1
ATOM 907 C CA . ILE A 1 120 ? 5.384 -6.979 6.354 1.00 98.62 120 ILE A CA 1
ATOM 908 C C . ILE A 1 120 ? 6.610 -7.535 5.634 1.00 98.62 120 ILE A C 1
ATOM 910 O O . ILE A 1 120 ? 7.729 -7.440 6.138 1.00 98.62 120 ILE A O 1
ATOM 914 N N . ILE A 1 121 ? 6.387 -8.109 4.454 1.00 98.69 121 ILE A N 1
ATOM 915 C CA . ILE A 1 121 ? 7.438 -8.470 3.504 1.00 98.69 121 ILE A CA 1
ATOM 916 C C . ILE A 1 121 ? 7.402 -7.447 2.376 1.00 98.69 121 ILE A C 1
ATOM 918 O O . ILE A 1 121 ? 6.361 -7.258 1.754 1.00 98.69 121 ILE A O 1
ATOM 922 N N . VAL A 1 122 ? 8.544 -6.826 2.095 1.00 98.25 122 VAL A N 1
ATOM 923 C CA . VAL A 1 122 ? 8.734 -5.969 0.922 1.00 98.25 122 VAL A CA 1
ATOM 924 C C . 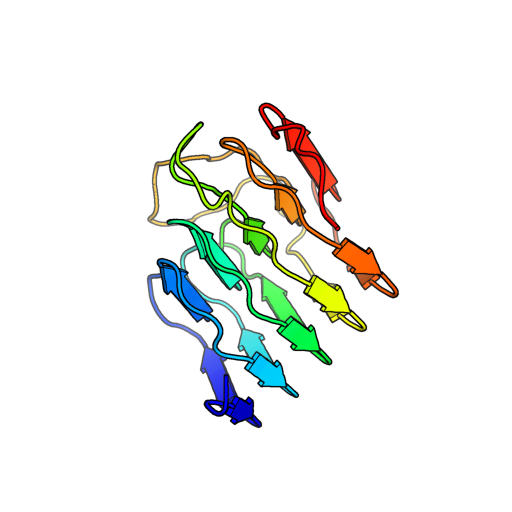VAL A 1 122 ? 9.869 -6.565 0.102 1.00 98.25 122 VAL A C 1
ATOM 926 O O . VAL A 1 122 ? 10.950 -6.826 0.633 1.00 98.25 122 VAL A O 1
ATOM 929 N N . THR A 1 123 ? 9.616 -6.853 -1.170 1.00 97.75 123 THR A N 1
ATOM 930 C CA . THR A 1 123 ? 10.589 -7.492 -2.057 1.00 97.75 123 THR A CA 1
ATOM 931 C C . THR A 1 123 ? 10.553 -6.894 -3.457 1.00 97.75 123 THR A C 1
ATOM 933 O O . THR A 1 123 ? 9.628 -6.166 -3.809 1.00 97.75 123 THR A O 1
ATOM 936 N N . ASN A 1 124 ? 11.590 -7.195 -4.240 1.00 95.88 124 ASN A N 1
ATOM 937 C CA . ASN A 1 124 ? 11.853 -6.601 -5.550 1.00 95.88 124 ASN A CA 1
ATOM 938 C C . ASN A 1 124 ? 11.894 -5.062 -5.540 1.00 95.88 124 ASN A C 1
ATOM 940 O O . ASN A 1 124 ? 11.543 -4.429 -6.524 1.00 95.88 124 ASN A O 1
ATOM 944 N N . VAL A 1 125 ? 12.339 -4.471 -4.430 1.00 94.12 125 VAL A N 1
ATOM 945 C CA . VAL A 1 125 ? 12.430 -3.019 -4.246 1.00 94.12 125 VAL A CA 1
ATOM 946 C C . VAL A 1 125 ? 13.485 -2.436 -5.194 1.00 94.12 125 VAL A C 1
ATOM 948 O O . VAL A 1 125 ? 14.655 -2.803 -5.053 1.00 94.12 125 VAL A O 1
ATOM 951 N N . PRO A 1 126 ? 13.123 -1.531 -6.120 1.00 89.12 126 PRO A N 1
ATOM 952 C CA . PRO A 1 126 ? 14.095 -0.964 -7.046 1.00 89.12 126 PRO A CA 1
ATOM 953 C C . PRO A 1 126 ? 14.954 0.131 -6.401 1.00 89.12 126 PRO A C 1
ATOM 955 O O . PRO A 1 126 ? 16.149 0.208 -6.671 1.00 89.12 126 PRO A O 1
ATOM 958 N N . ASN A 1 127 ? 14.349 0.946 -5.531 1.00 89.50 127 ASN A N 1
ATOM 959 C CA . ASN A 1 127 ? 14.965 2.132 -4.943 1.00 89.50 127 ASN A CA 1
ATOM 960 C C . ASN A 1 127 ? 14.832 2.123 -3.415 1.00 89.50 127 ASN A C 1
ATOM 962 O O . ASN A 1 127 ? 15.745 1.680 -2.713 1.00 89.50 127 ASN A O 1
ATOM 966 N N . VAL A 1 128 ? 13.696 2.582 -2.881 1.00 94.00 128 VAL A N 1
ATOM 967 C CA . VAL A 1 128 ? 13.463 2.683 -1.436 1.00 94.00 128 VAL A CA 1
ATOM 968 C C . VAL A 1 128 ? 12.374 1.702 -1.007 1.00 94.00 128 VAL A C 1
ATOM 970 O O . VAL A 1 128 ? 11.312 1.614 -1.607 1.00 94.00 128 VAL A O 1
ATOM 973 N N . GLY A 1 129 ? 12.630 0.922 0.046 1.00 95.19 129 GLY A N 1
ATOM 974 C CA . GLY A 1 129 ? 11.634 -0.035 0.546 1.00 95.19 129 GLY A CA 1
ATOM 975 C C . GLY A 1 129 ? 10.520 0.659 1.323 1.00 95.19 129 GLY A C 1
ATOM 976 O O . GLY A 1 129 ? 9.345 0.384 1.109 1.00 95.19 129 GLY A O 1
ATOM 977 N N . VAL A 1 130 ? 10.907 1.571 2.216 1.00 96.12 130 VAL A N 1
ATOM 978 C CA . VAL A 1 130 ? 9.999 2.392 3.022 1.00 96.12 130 VAL A CA 1
ATOM 979 C C . VAL A 1 130 ? 10.562 3.802 3.081 1.00 96.12 130 VAL A C 1
ATOM 981 O O . VAL A 1 130 ? 11.715 3.974 3.488 1.00 96.12 130 VAL A O 1
ATOM 984 N N . LEU A 1 131 ? 9.761 4.793 2.700 1.00 94.75 131 LEU A N 1
ATOM 985 C CA . LEU A 1 131 ? 10.100 6.202 2.848 1.00 94.75 131 LEU A CA 1
ATOM 986 C C . LEU A 1 131 ? 9.071 6.883 3.734 1.00 94.75 131 LEU A C 1
ATOM 988 O O . LEU A 1 131 ? 7.894 6.971 3.394 1.00 94.75 131 LEU A O 1
ATOM 992 N N . GLN A 1 132 ? 9.566 7.401 4.851 1.00 92.31 132 GLN A N 1
ATOM 993 C CA . GLN A 1 132 ? 8.811 8.225 5.773 1.00 92.31 132 GLN A CA 1
ATOM 994 C C . GLN A 1 132 ? 9.364 9.650 5.715 1.00 92.31 132 GLN A C 1
ATOM 996 O O . GLN A 1 132 ? 10.500 9.894 6.130 1.00 92.31 132 GLN A O 1
ATOM 1001 N N . ASN A 1 133 ? 8.569 10.598 5.233 1.00 88.38 133 ASN A N 1
ATOM 1002 C CA . ASN A 1 133 ? 8.858 12.026 5.344 1.00 88.38 133 ASN A CA 1
ATOM 1003 C C . ASN A 1 133 ? 7.584 12.754 5.776 1.00 88.38 133 ASN A C 1
ATOM 1005 O O . ASN A 1 133 ? 6.491 12.270 5.552 1.00 88.38 133 ASN A O 1
ATOM 10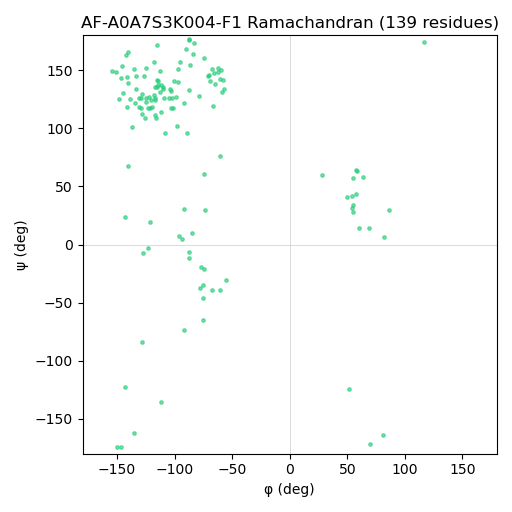09 N N . GLU A 1 134 ? 7.709 13.872 6.485 1.00 87.31 134 GLU A N 1
ATOM 1010 C CA . GLU A 1 134 ? 6.552 14.728 6.819 1.00 87.31 134 GLU A CA 1
ATOM 1011 C C . GLU A 1 134 ? 5.428 14.066 7.647 1.00 87.31 134 GLU A C 1
ATOM 1013 O O . GLU A 1 134 ? 4.355 14.635 7.806 1.00 87.31 134 GLU A O 1
ATOM 1018 N N . CYS A 1 135 ? 5.667 12.897 8.246 1.00 86.94 135 CYS A N 1
ATOM 1019 C CA . CYS A 1 135 ? 4.730 12.269 9.177 1.00 86.94 135 CYS A CA 1
ATOM 1020 C C . CYS A 1 135 ? 4.581 13.073 10.477 1.00 86.94 135 CYS A C 1
ATOM 1022 O O . CYS A 1 135 ? 5.516 13.725 10.956 1.00 86.94 135 CYS A O 1
ATOM 1024 N N . GLY A 1 136 ? 3.401 12.972 11.084 1.00 82.12 136 GLY A N 1
ATOM 1025 C CA . GLY A 1 136 ? 3.034 13.711 12.285 1.00 82.12 136 GLY A CA 1
ATOM 1026 C C . GLY A 1 136 ? 3.271 12.909 13.560 1.00 82.12 136 GLY A C 1
ATOM 1027 O O . GLY A 1 136 ? 3.279 11.682 13.566 1.00 82.12 136 GLY A O 1
ATOM 1028 N N . SER A 1 137 ? 3.432 13.614 14.679 1.00 80.88 137 SER A N 1
ATOM 1029 C CA . SER A 1 137 ? 3.314 13.012 16.011 1.00 80.88 137 SER A CA 1
ATOM 1030 C C . SER A 1 137 ? 1.949 13.336 16.605 1.00 80.88 137 SER A C 1
ATOM 1032 O O . SER A 1 137 ? 1.478 14.470 16.511 1.00 80.88 137 SER A O 1
ATOM 1034 N N . GLU A 1 138 ? 1.343 12.370 17.285 1.00 77.75 138 GLU A N 1
ATOM 1035 C CA . GLU A 1 138 ? 0.139 12.583 18.084 1.00 77.75 138 GLU A CA 1
ATOM 1036 C C . GLU A 1 138 ? 0.135 11.682 19.324 1.00 77.75 138 GLU A C 1
ATOM 1038 O O . GLU A 1 138 ? 0.748 10.614 19.350 1.00 77.75 138 GLU A O 1
ATOM 1043 N N . THR A 1 139 ? -0.564 12.118 20.371 1.00 81.88 139 THR A N 1
ATOM 1044 C CA . THR A 1 139 ? -0.780 11.311 21.575 1.00 81.88 139 THR A CA 1
ATOM 1045 C C . THR A 1 139 ? -2.078 10.535 21.417 1.00 81.88 139 THR A C 1
ATOM 1047 O O . THR A 1 139 ? -3.138 11.142 21.267 1.00 81.88 139 THR A O 1
ATOM 1050 N N . ARG A 1 140 ? -2.012 9.205 21.505 1.00 73.88 140 ARG A N 1
ATOM 1051 C CA . ARG A 1 140 ? -3.184 8.321 21.430 1.00 73.88 140 ARG A CA 1
ATOM 1052 C C . ARG A 1 140 ? -3.389 7.611 22.770 1.00 73.88 140 ARG A C 1
ATOM 1054 O O . ARG A 1 140 ? -2.418 7.196 23.402 1.00 73.88 140 ARG A O 1
ATOM 1061 N N . THR A 1 141 ? -4.642 7.537 23.214 1.00 70.56 141 THR A N 1
ATOM 1062 C CA . THR A 1 141 ? -5.083 6.846 24.443 1.00 70.56 141 THR A CA 1
ATOM 1063 C C . THR A 1 141 ? -5.727 5.513 24.131 1.00 70.56 141 THR A C 1
ATOM 1065 O O . THR A 1 141 ? -6.495 5.488 23.141 1.00 70.56 141 THR A O 1
#

pLDDT: mean 93.35, std 7.2, range [61.03, 98.94]

Foldseek 3Di:
DPAEDEPEEDEDEQEEQAEEQADEYEYEHYEYYAYQEEPHEYENQHDYEYENYEYEYDLRYAAPYAYAYQAPDPPGAAYEYEQYEYHYAQPLFHNHPDDPPRPQENAHYARQHHYHHYNYHYPSRNDHPHDDDHHHDDDDD

Solvent-accessible surface area (backbone atoms only — not comparable to full-atom values): 6967 Å² total; per-residue (Å²): 125,86,56,71,52,60,77,47,74,35,62,67,44,73,40,61,43,44,75,36,77,24,59,44,54,27,42,36,44,36,38,22,38,38,21,14,22,28,34,30,35,34,23,58,22,15,56,21,40,37,37,43,38,40,37,40,41,33,62,32,13,58,24,55,24,38,34,28,15,59,40,89,44,82,62,43,9,33,45,35,40,34,45,33,40,37,37,45,43,71,79,68,63,62,61,28,79,59,83,66,85,88,66,64,14,41,33,33,35,25,40,19,14,61,57,46,80,45,68,66,47,78,40,54,61,50,72,33,63,68,41,78,49,68,53,45,87,83,92,85,132

Mean predicted aligned error: 3.45 Å

InterPro domains:
  IPR060488 Pectate-lyase like, beta-helix domain [PF28492] (1-131)

Nearest PDB structures (foldseek):
  6e1r-assembly1_B  TM=2.581E-01  e=7.479E-01  Acinetobacter phage vB_ApiP_P1
  2xt4-assembly1_A  TM=1.304E-01  e=1.554E+00  Xanthomonas albilineans

Radius of gyration: 13.82 Å; Cα contacts (8 Å, |Δi|>4): 439; chains: 1; bounding box: 34×30×40 Å

Organism: NCBI:txid44058

Sequence (141 aa):
SGTTVRYCEVAFNLDDGFEMFGGTVNLKYISVLFVGDDAIDTDEGYQGKIQFAYVMIGATGNHGVEMDSKGDASPRSFPQLYSATFVHHLEGSPESVSSDDQFDATLRLREGTGGEFGNIIVTNVPNVGVLQNECGSETRT

Secondary structure (DSSP, 8-state):
---EEEEEEEES-SS-SEEEESS--EEEEEEEES-SS-SEEEETT---EEEEEEEE--TT---SEEE--STT-SSPP--EEEEEEEE--SSSS---S--S----EEEEE-TT---EEEEEEEES-SSEEEEE-SPPP----